Protein AF-A0A9N8JC28-F1 (afdb_monomer)

pLDDT: mean 80.77, std 16.85, range [36.0, 96.81]

Mean predicted aligned error: 14.32 Å

Secondary structure (DSSP, 8-state):
-----TT--HHHHHHHHHHH-TTTS--TTS-TT----SS----HHHHHHHHHHHHHHHHHHHHHHHHHHTT--------------PPP--------TTT-PPPPP-SPPPPB-TTT-SB--EE-TTT--EESSHHHHHHHHH--HHHHHHHHHHHT------

Radius of gyration: 32.05 Å; Cα contacts (8 Å, |Δi|>4): 67; chains: 1; bounding box: 87×50×63 Å

InterPro domains:
  IPR013272 Vps72/YL1, C-terminal [PF08265] (112-140)
  IPR013272 Vps72/YL1, C-terminal [SM00993] (111-140)
  IPR029525 INO80 complex, subunit Ies6 [PTHR31200] (8-162)

Solvent-accessible surface area (backbone atoms only — not comparable to full-atom values): 10897 Å² total; per-residue (Å²): 131,83,81,85,50,99,83,64,47,71,68,60,52,52,53,50,54,59,72,67,42,73,80,80,54,83,63,92,86,59,68,86,83,70,75,83,70,90,89,66,90,67,53,70,68,54,53,53,53,52,51,53,52,51,51,53,51,52,54,51,49,54,57,49,52,56,56,64,66,65,75,76,69,84,89,79,90,82,83,94,75,95,68,80,75,79,75,73,78,79,79,68,75,81,81,47,85,87,72,70,71,83,79,81,82,85,71,85,75,84,52,47,13,71,84,80,64,48,70,21,91,43,68,41,88,88,78,69,49,33,30,65,52,71,69,57,48,56,52,57,72,72,53,50,73,66,57,50,42,52,50,29,45,77,73,70,68,48,82,82,88,127

Foldseek 3Di:
DPDPDPPDDPVNVVVVVVVPDPVVDDDPPDDPPDDDDPPDDDDPVRVLVVVVVVLVVVVVVVVVVVVVVVVPDDDDDDDDDDDPDDPDPPPPPPPDPSVDDDDDDPDDDFDAFLPPRHGFPDADPVLRTTDNDVVVVVVVVVDDNVVSQVSCVVVVNHDDDD

Organism: NCBI:txid2773715

Structure (mmCIF, N/CA/C/O backbone):
data_AF-A0A9N8JC28-F1
#
_entry.id   AF-A0A9N8JC28-F1
#
loop_
_atom_site.group_PDB
_atom_site.id
_atom_site.type_symbol
_atom_site.label_atom_id
_atom_site.label_alt_id
_atom_site.label_comp_id
_atom_site.label_asym_id
_atom_site.label_entity_id
_atom_site.label_seq_id
_atom_site.pdbx_PDB_ins_code
_atom_site.Cartn_x
_atom_site.Cartn_y
_atom_site.Cartn_z
_atom_site.occupancy
_atom_site.B_iso_or_equiv
_atom_site.auth_seq_id
_atom_site.auth_comp_id
_atom_site.auth_asym_id
_atom_site.auth_atom_id
_atom_site.pdbx_PDB_model_num
ATOM 1 N N . MET A 1 1 ? -8.822 -14.129 -21.236 1.00 54.81 1 MET A N 1
ATOM 2 C CA . MET A 1 1 ? -9.727 -14.689 -22.262 1.00 54.81 1 MET A CA 1
ATOM 3 C C . MET A 1 1 ? -10.872 -13.711 -22.421 1.00 54.81 1 MET A C 1
ATOM 5 O O . MET A 1 1 ? -11.357 -13.233 -21.401 1.00 54.81 1 MET A O 1
ATOM 9 N N . ALA A 1 2 ? -11.219 -13.326 -23.651 1.00 52.44 2 ALA A N 1
ATOM 10 C CA . ALA A 1 2 ? -12.417 -12.520 -23.881 1.00 52.44 2 ALA A CA 1
ATOM 11 C C . ALA A 1 2 ? -13.646 -13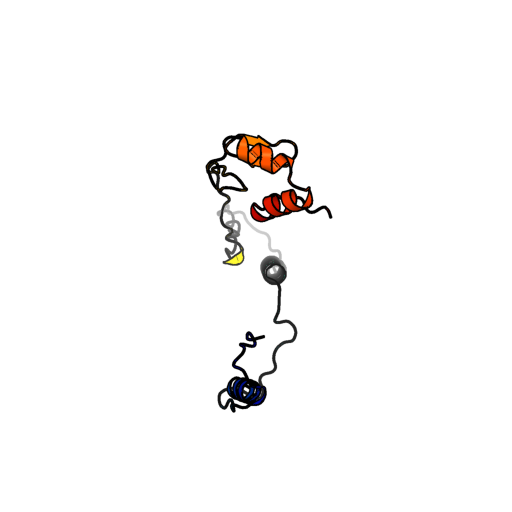.305 -23.381 1.00 52.44 2 ALA A C 1
ATOM 13 O O . ALA A 1 2 ? -13.626 -14.537 -23.452 1.00 52.44 2 ALA A O 1
ATOM 14 N N . PRO A 1 3 ? -14.674 -12.643 -22.826 1.00 57.50 3 PRO A N 1
ATOM 15 C CA . PRO A 1 3 ? -15.869 -13.343 -22.386 1.00 57.50 3 PRO A CA 1
ATOM 16 C C . PRO A 1 3 ? -16.556 -13.975 -23.602 1.00 57.50 3 PRO A C 1
ATOM 18 O O . PRO A 1 3 ? -16.885 -13.279 -24.561 1.00 57.50 3 PRO A O 1
ATOM 21 N N . ILE A 1 4 ? -16.756 -15.291 -23.550 1.00 58.88 4 ILE A N 1
ATOM 22 C CA . ILE A 1 4 ? -17.650 -16.029 -24.448 1.00 58.88 4 ILE A CA 1
ATOM 23 C C . ILE A 1 4 ? -19.067 -15.523 -24.182 1.00 58.88 4 ILE A C 1
ATOM 25 O O . ILE A 1 4 ? -19.706 -15.890 -23.197 1.00 58.88 4 ILE A O 1
ATOM 29 N N . THR A 1 5 ? -19.524 -14.583 -25.002 1.00 60.81 5 THR A N 1
ATOM 30 C CA . THR A 1 5 ? -20.923 -14.168 -25.009 1.00 60.81 5 THR A CA 1
ATOM 31 C C . THR A 1 5 ? -21.736 -15.246 -25.721 1.00 60.81 5 THR A C 1
ATOM 33 O O . THR A 1 5 ? -21.231 -15.975 -26.568 1.00 60.81 5 THR A O 1
ATOM 36 N N . THR A 1 6 ? -23.025 -15.348 -25.414 1.00 62.53 6 THR A N 1
ATOM 37 C CA . THR A 1 6 ? -23.946 -16.335 -26.007 1.00 62.53 6 THR A CA 1
ATOM 38 C C . THR A 1 6 ? -24.130 -16.214 -27.530 1.00 62.53 6 THR A C 1
ATOM 40 O O . THR A 1 6 ? -24.823 -17.038 -28.113 1.00 62.53 6 THR A O 1
ATOM 43 N N . ALA A 1 7 ? -23.511 -15.217 -28.174 1.00 62.50 7 ALA A N 1
ATOM 44 C CA . ALA A 1 7 ? -23.542 -14.971 -29.616 1.00 62.50 7 ALA A CA 1
ATOM 45 C C . ALA A 1 7 ? -22.204 -15.275 -30.332 1.00 62.50 7 ALA A C 1
ATOM 47 O O . ALA A 1 7 ? -22.070 -14.976 -31.518 1.00 62.50 7 ALA A O 1
ATOM 48 N N . SER A 1 8 ? -21.187 -15.802 -29.637 1.00 62.44 8 SER A N 1
ATOM 49 C CA . SER A 1 8 ? -19.888 -16.110 -30.250 1.00 62.44 8 SER A CA 1
ATOM 50 C C . SER A 1 8 ? -19.822 -17.556 -30.751 1.00 62.44 8 SER A C 1
ATOM 52 O O . SER A 1 8 ? -19.620 -18.473 -29.958 1.00 62.44 8 SER A O 1
ATOM 54 N N . ASP A 1 9 ? -19.936 -17.755 -32.063 1.00 80.06 9 ASP A N 1
ATOM 55 C CA . ASP A 1 9 ? -19.620 -19.038 -32.705 1.00 80.06 9 ASP A CA 1
ATOM 56 C C . ASP A 1 9 ? -18.100 -19.275 -32.749 1.00 80.06 9 ASP A C 1
ATOM 58 O O . ASP A 1 9 ? -17.322 -18.326 -32.891 1.00 80.06 9 ASP A O 1
ATOM 62 N N . GLU A 1 10 ? -17.666 -20.540 -32.715 1.00 80.56 10 GLU A N 1
ATOM 63 C CA . GLU A 1 10 ? -16.242 -20.929 -32.756 1.00 80.56 10 GLU A CA 1
ATOM 64 C C . GLU A 1 10 ? -15.515 -20.331 -33.975 1.00 80.56 10 GLU A C 1
ATOM 66 O O . GLU A 1 10 ? -14.398 -19.830 -33.873 1.00 80.56 10 GLU A O 1
ATOM 71 N N . SER A 1 11 ? -16.185 -20.287 -35.130 1.00 84.19 11 SER A N 1
ATOM 72 C CA . SER A 1 11 ? -15.632 -19.696 -36.354 1.00 84.19 11 SER A CA 1
ATOM 73 C C . SER A 1 11 ? -15.401 -18.182 -36.229 1.00 84.19 11 SER A C 1
ATOM 75 O O . SER A 1 11 ? -14.345 -17.684 -36.625 1.00 84.19 11 SER A O 1
ATOM 77 N N . ASN A 1 12 ? -16.338 -17.456 -35.611 1.00 84.56 12 ASN A N 1
ATOM 78 C CA . ASN A 1 12 ? -16.235 -16.011 -35.396 1.00 84.56 12 ASN A CA 1
ATOM 79 C C . ASN A 1 12 ? -15.154 -15.672 -34.360 1.00 84.56 12 ASN A C 1
ATOM 81 O O . ASN A 1 12 ? -14.406 -14.705 -34.527 1.00 84.56 12 ASN A O 1
ATOM 85 N N . HIS A 1 13 ? -15.032 -16.491 -33.313 1.00 85.12 13 HIS A N 1
ATOM 86 C CA . HIS A 1 13 ? -13.976 -16.364 -32.312 1.00 85.12 13 HIS A CA 1
ATOM 87 C C . HIS A 1 13 ? -12.587 -16.596 -32.926 1.00 85.12 13 HIS A C 1
ATOM 89 O O . HIS A 1 13 ? -11.680 -15.782 -32.733 1.00 85.12 13 HIS A O 1
ATOM 95 N N . MET A 1 14 ? -12.433 -17.645 -33.739 1.00 87.88 14 MET A N 1
ATOM 96 C CA . MET A 1 14 ? -11.169 -17.945 -34.416 1.00 87.88 14 MET A CA 1
ATOM 97 C C . MET A 1 14 ? -10.779 -16.873 -35.440 1.00 87.88 14 MET A C 1
ATOM 99 O O . MET A 1 14 ? -9.614 -16.472 -35.483 1.00 87.88 14 MET A O 1
ATOM 103 N N . ALA A 1 15 ? -11.738 -16.342 -36.204 1.00 86.69 15 ALA A N 1
ATOM 104 C CA . ALA A 1 15 ? -11.499 -15.224 -37.119 1.00 86.69 15 ALA A CA 1
ATOM 105 C C . ALA A 1 15 ? -11.049 -13.947 -36.380 1.00 86.69 15 ALA A C 1
ATOM 107 O O . ALA A 1 15 ? -10.203 -13.194 -36.868 1.00 86.69 15 ALA A O 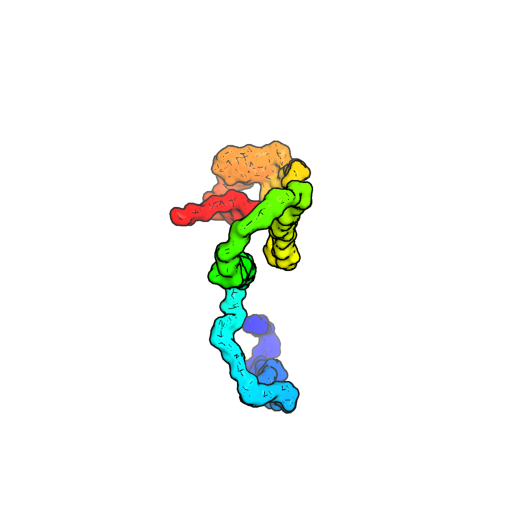1
ATOM 108 N N . LEU A 1 16 ? -11.577 -13.704 -35.178 1.00 87.75 16 LEU A N 1
ATOM 109 C CA . LEU A 1 16 ? -11.176 -12.569 -34.350 1.00 87.75 16 LEU A CA 1
ATOM 110 C C . LEU A 1 16 ? -9.759 -12.741 -33.791 1.00 87.75 16 LEU A C 1
ATOM 112 O O . LEU A 1 16 ? -8.981 -11.786 -33.813 1.00 87.75 16 LEU A O 1
ATOM 116 N N . LEU A 1 17 ? -9.400 -13.941 -33.329 1.00 89.12 17 LEU A N 1
ATOM 117 C CA . LEU A 1 17 ? -8.038 -14.235 -32.873 1.00 89.12 17 LEU A CA 1
ATOM 118 C C . LEU A 1 17 ? -7.012 -14.079 -34.000 1.00 89.12 17 LEU A C 1
ATOM 120 O O . LEU A 1 17 ? -5.956 -13.492 -33.772 1.00 89.12 17 LEU A O 1
ATOM 124 N N . ASP A 1 18 ? -7.341 -14.538 -35.210 1.00 88.50 18 ASP A N 1
ATOM 125 C CA . ASP A 1 18 ? -6.503 -14.370 -36.401 1.00 88.50 18 ASP A CA 1
ATOM 126 C C . ASP A 1 18 ? -6.240 -12.890 -36.708 1.00 88.50 18 ASP A C 1
ATOM 128 O O . ASP A 1 18 ? -5.098 -12.459 -36.872 1.00 88.50 18 ASP A O 1
ATOM 132 N N . LYS A 1 19 ? -7.300 -12.077 -36.683 1.00 88.94 19 LYS A N 1
ATOM 133 C CA . LYS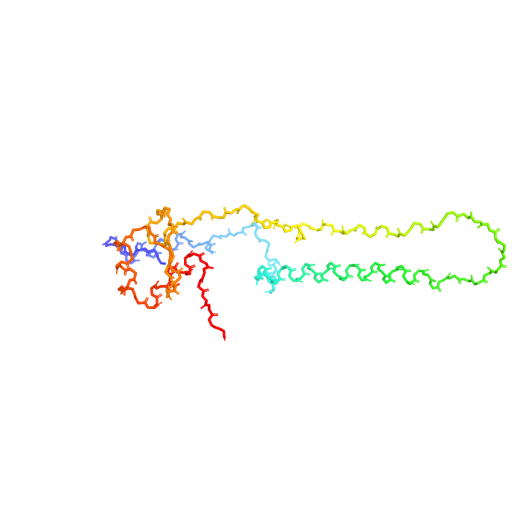 A 1 19 ? -7.205 -10.632 -36.911 1.00 88.94 19 LYS A CA 1
ATOM 134 C C . LYS A 1 19 ? -6.371 -9.904 -35.848 1.00 88.94 19 LYS A C 1
ATOM 136 O O . LYS A 1 19 ? -5.744 -8.892 -36.160 1.00 88.94 19 LYS A O 1
ATOM 141 N N . LEU A 1 20 ? -6.381 -10.372 -34.598 1.00 90.44 20 LEU A N 1
ATOM 142 C CA . LEU A 1 20 ? -5.612 -9.778 -33.497 1.00 90.44 20 LEU A CA 1
ATOM 143 C C . LEU A 1 20 ? -4.155 -10.271 -33.433 1.00 90.44 20 LEU A C 1
ATOM 145 O O . LEU A 1 20 ? -3.374 -9.763 -32.621 1.00 90.44 20 LEU A O 1
ATOM 149 N N . ASP A 1 21 ? -3.763 -11.225 -34.280 1.00 90.69 21 ASP A N 1
ATOM 150 C CA . ASP A 1 21 ? -2.410 -11.768 -34.291 1.00 90.69 21 ASP A CA 1
ATOM 151 C C . ASP A 1 21 ? -1.402 -10.815 -34.959 1.00 90.69 21 ASP A C 1
ATOM 153 O O . ASP A 1 21 ? -1.253 -10.714 -36.179 1.00 90.69 21 ASP A O 1
ATOM 157 N N . MET A 1 22 ? -0.613 -10.144 -34.120 1.00 89.00 22 MET A N 1
ATOM 158 C CA . MET A 1 22 ? 0.468 -9.255 -34.546 1.00 89.00 22 MET A CA 1
ATOM 159 C C . MET A 1 22 ? 1.669 -9.975 -35.187 1.00 89.00 22 MET A C 1
ATOM 161 O O . MET A 1 22 ? 2.624 -9.298 -35.594 1.00 89.00 22 MET A O 1
ATOM 165 N N . GLN A 1 23 ? 1.726 -11.310 -35.198 1.00 88.19 23 GLN A N 1
ATOM 166 C CA . GLN A 1 23 ? 2.823 -12.068 -35.815 1.00 88.19 23 GLN A CA 1
ATOM 167 C C . GLN A 1 23 ? 2.655 -12.211 -37.329 1.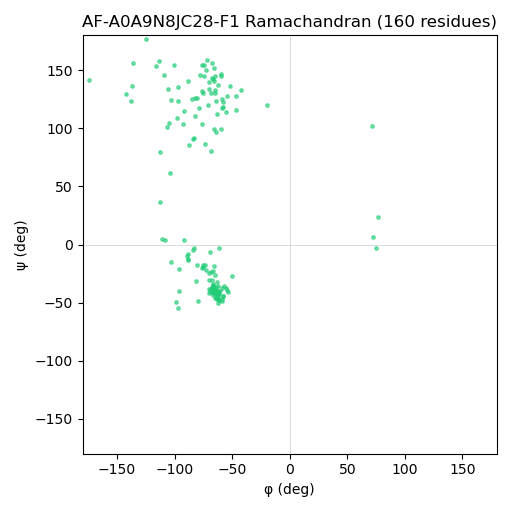00 88.19 23 GLN A C 1
ATOM 169 O O . GLN A 1 23 ? 3.657 -12.209 -38.042 1.00 88.19 23 GLN A O 1
ATOM 174 N N . LYS A 1 24 ? 1.409 -12.265 -37.814 1.00 85.94 24 LYS A N 1
ATOM 175 C CA . LYS A 1 24 ? 1.080 -12.382 -39.246 1.00 85.94 24 LYS A CA 1
ATOM 176 C C . LYS A 1 24 ? 1.408 -11.111 -40.026 1.00 85.94 24 LYS A C 1
ATOM 178 O O . LYS A 1 24 ? 1.685 -11.157 -41.220 1.00 85.94 24 LYS A O 1
A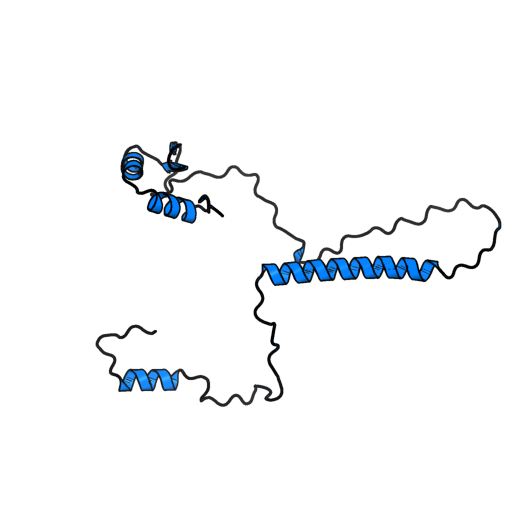TOM 183 N N . ILE A 1 25 ? 1.443 -9.974 -39.332 1.00 87.81 25 ILE A N 1
ATOM 184 C CA . ILE A 1 25 ? 1.829 -8.681 -39.894 1.00 87.81 25 ILE A CA 1
ATOM 185 C C . ILE A 1 25 ? 3.359 -8.603 -39.997 1.00 87.81 25 ILE A C 1
ATOM 187 O O . ILE A 1 25 ? 4.070 -8.600 -38.986 1.00 87.81 25 ILE A O 1
ATOM 191 N N . HIS A 1 26 ? 3.873 -8.483 -41.224 1.00 90.19 26 HIS A N 1
ATOM 192 C CA . HIS A 1 26 ? 5.297 -8.262 -41.475 1.00 90.19 26 HIS A CA 1
ATOM 193 C C . HIS A 1 26 ? 5.770 -6.926 -40.871 1.00 90.19 26 HIS A C 1
ATOM 195 O O . HIS A 1 26 ? 5.101 -5.899 -40.987 1.00 90.19 26 HIS A O 1
ATOM 201 N N . LYS A 1 27 ? 6.947 -6.926 -40.230 1.00 90.88 27 LYS A N 1
ATOM 202 C CA . LYS A 1 27 ? 7.506 -5.770 -39.502 1.00 90.88 27 LYS A CA 1
ATOM 203 C C . LYS A 1 27 ? 8.757 -5.240 -40.219 1.00 90.88 27 LYS A C 1
ATOM 205 O O . LYS A 1 27 ? 9.862 -5.525 -39.755 1.00 90.88 27 LYS A O 1
ATOM 210 N N . PRO A 1 28 ? 8.621 -4.445 -41.303 1.00 93.00 28 PRO A N 1
ATOM 211 C CA . PRO A 1 28 ? 9.762 -3.976 -42.104 1.00 93.00 28 PRO A CA 1
ATOM 212 C C . PRO A 1 28 ? 10.699 -3.028 -41.337 1.00 93.00 28 PRO A C 1
ATOM 214 O O . PRO A 1 28 ? 11.849 -2.844 -41.712 1.00 93.00 28 PRO A O 1
ATOM 217 N N . PHE A 1 29 ? 10.221 -2.449 -40.236 1.00 91.88 29 PHE A N 1
ATOM 218 C CA . PHE A 1 29 ? 10.969 -1.538 -39.370 1.00 91.88 29 PHE A CA 1
ATOM 219 C C . PHE A 1 29 ? 11.757 -2.248 -38.252 1.00 91.88 29 PHE A C 1
ATOM 221 O O . PHE A 1 29 ? 12.523 -1.602 -37.535 1.00 91.88 29 PHE A O 1
ATOM 228 N N . ARG A 1 30 ? 11.577 -3.563 -38.041 1.00 92.75 30 ARG A N 1
ATOM 229 C CA . ARG A 1 30 ? 12.258 -4.290 -36.958 1.00 92.75 30 ARG A CA 1
ATOM 230 C C . ARG A 1 30 ? 13.567 -4.890 -37.463 1.00 92.75 30 ARG A C 1
ATOM 232 O O . ARG A 1 30 ? 13.551 -5.807 -38.271 1.00 92.75 30 ARG A O 1
ATOM 239 N N . ASN A 1 31 ? 14.695 -4.423 -36.928 1.00 93.94 31 ASN A N 1
ATOM 240 C CA . ASN A 1 31 ? 16.017 -4.954 -37.269 1.00 93.94 31 ASN A CA 1
ATOM 241 C C . ASN A 1 31 ? 16.120 -6.467 -36.948 1.00 93.94 31 ASN A C 1
ATOM 243 O O . ASN A 1 31 ? 16.074 -6.824 -35.765 1.00 93.94 31 ASN A O 1
ATOM 247 N N . PRO A 1 32 ? 16.335 -7.349 -37.948 1.00 92.56 32 PRO A N 1
ATOM 248 C CA . PRO A 1 32 ? 16.446 -8.796 -37.730 1.00 92.56 32 PRO A CA 1
ATOM 249 C C . PRO A 1 32 ? 17.685 -9.215 -36.928 1.00 92.56 32 PRO A C 1
ATOM 251 O O . PRO A 1 32 ? 17.700 -10.282 -36.320 1.00 92.56 32 PRO A O 1
ATOM 254 N N . ARG A 1 33 ? 18.738 -8.387 -36.912 1.00 95.19 33 ARG A N 1
ATOM 255 C CA . ARG A 1 33 ? 19.995 -8.684 -36.203 1.00 95.19 33 ARG A CA 1
ATOM 256 C C . ARG A 1 33 ? 19.924 -8.394 -34.707 1.00 95.19 33 ARG A C 1
ATOM 258 O O . ARG A 1 33 ? 20.781 -8.861 -33.957 1.00 95.19 33 ARG A O 1
ATOM 265 N N . TRP A 1 34 ? 18.945 -7.610 -34.259 1.00 93.94 34 TRP A N 1
ATOM 266 C CA . TRP A 1 34 ? 18.838 -7.248 -32.852 1.00 93.94 34 TRP A CA 1
ATOM 267 C C . TRP A 1 34 ? 18.417 -8.462 -32.018 1.00 93.94 34 TRP A C 1
ATOM 269 O O . TRP A 1 34 ? 17.336 -9.022 -32.212 1.00 93.94 34 TRP A O 1
ATOM 279 N N . LYS A 1 35 ? 19.269 -8.847 -31.060 1.00 92.62 35 LYS A N 1
ATOM 280 C CA . LYS A 1 35 ? 19.003 -9.944 -30.127 1.00 92.62 35 LYS A CA 1
ATOM 281 C C . LYS A 1 35 ? 18.660 -9.405 -28.740 1.00 92.62 35 LYS A C 1
ATOM 283 O O . LYS A 1 35 ? 19.344 -8.518 -28.227 1.00 92.62 35 LYS A O 1
ATOM 288 N N . PRO A 1 36 ? 17.606 -9.936 -28.113 1.00 92.25 36 PRO A N 1
ATOM 289 C CA . PRO A 1 36 ? 17.060 -9.346 -26.913 1.00 92.25 36 PRO A CA 1
ATOM 290 C C . PRO A 1 36 ? 17.870 -9.867 -25.697 1.00 92.25 36 PRO A C 1
ATOM 292 O O . PRO A 1 36 ? 18.016 -11.070 -25.514 1.00 92.25 36 PRO A O 1
ATOM 295 N N . ALA A 1 37 ? 18.436 -8.986 -24.859 1.00 91.75 37 ALA A N 1
ATOM 296 C CA . ALA A 1 37 ? 19.325 -9.393 -23.754 1.00 91.75 37 ALA A CA 1
ATOM 297 C C . ALA A 1 37 ? 18.644 -10.333 -22.731 1.00 91.75 37 ALA A C 1
ATOM 299 O O . ALA A 1 37 ? 17.457 -10.191 -22.442 1.00 91.75 37 ALA A O 1
ATOM 300 N N . GLN A 1 38 ? 19.372 -11.275 -22.131 1.00 88.69 38 GLN A N 1
ATOM 301 C CA . GLN A 1 38 ? 18.753 -12.264 -21.234 1.00 88.69 38 GLN A CA 1
ATOM 302 C C . GLN A 1 38 ? 18.210 -11.644 -19.929 1.00 88.69 38 GLN A C 1
ATOM 304 O O . GLN A 1 38 ? 17.147 -12.028 -19.454 1.00 88.69 38 GLN A O 1
ATOM 309 N N . ARG A 1 39 ? 18.894 -10.638 -19.362 1.00 85.94 39 ARG A N 1
ATOM 310 C CA . ARG A 1 39 ? 18.556 -10.026 -18.059 1.00 85.94 39 ARG A CA 1
ATOM 311 C C . ARG A 1 39 ? 17.874 -8.658 -18.195 1.00 85.94 39 ARG A C 1
ATOM 313 O O . ARG A 1 39 ? 18.419 -7.648 -17.756 1.00 85.94 39 ARG A O 1
ATOM 320 N N . ARG A 1 40 ? 16.697 -8.621 -18.830 1.00 87.00 40 ARG A N 1
ATOM 321 C CA . ARG A 1 40 ? 15.891 -7.388 -19.002 1.00 87.00 40 ARG A CA 1
ATOM 322 C C . ARG A 1 40 ? 14.798 -7.207 -17.953 1.00 87.00 40 ARG A C 1
ATOM 324 O O . ARG A 1 40 ? 14.596 -6.098 -17.478 1.00 87.00 40 ARG A O 1
ATOM 331 N N . ASN A 1 41 ? 14.124 -8.289 -17.578 1.00 90.00 41 ASN A N 1
ATOM 332 C CA . ASN A 1 41 ? 13.010 -8.237 -16.636 1.00 90.00 41 ASN A CA 1
ATOM 333 C C . ASN A 1 41 ? 13.569 -8.257 -15.209 1.00 90.00 41 ASN A C 1
ATOM 335 O O . ASN A 1 41 ? 13.834 -9.325 -14.661 1.00 90.00 41 ASN A O 1
ATOM 339 N N . LYS A 1 42 ? 13.818 -7.073 -14.646 1.00 90.56 42 LYS A N 1
ATOM 340 C CA . LYS A 1 42 ? 14.356 -6.891 -13.290 1.00 90.56 42 LYS A CA 1
ATOM 341 C C . LYS A 1 42 ? 13.283 -6.323 -12.370 1.00 90.56 42 LYS A C 1
ATOM 343 O O . LYS A 1 42 ? 12.466 -5.510 -12.799 1.00 90.56 42 LYS A O 1
ATOM 348 N N . THR A 1 43 ? 13.302 -6.715 -11.099 1.00 94.38 43 THR A N 1
ATOM 349 C CA . THR A 1 43 ? 12.437 -6.082 -10.092 1.00 94.38 43 THR A CA 1
ATOM 350 C C . THR A 1 43 ? 12.974 -4.699 -9.727 1.00 94.38 43 THR A C 1
ATOM 352 O O . THR A 1 43 ? 14.179 -4.458 -9.808 1.00 94.38 43 THR A O 1
ATOM 355 N N . VAL A 1 44 ? 12.107 -3.794 -9.261 1.00 87.62 44 VAL A N 1
ATOM 356 C CA . VAL A 1 44 ? 12.530 -2.456 -8.801 1.00 87.62 44 VAL A CA 1
ATOM 357 C C . VAL A 1 44 ? 13.642 -2.567 -7.754 1.00 87.62 44 VAL A C 1
ATOM 359 O O . VAL A 1 44 ? 14.641 -1.863 -7.841 1.00 87.62 44 VAL A O 1
ATOM 362 N N . LYS A 1 45 ? 13.534 -3.530 -6.828 1.00 88.56 45 LYS A N 1
ATOM 363 C CA . LYS A 1 45 ? 14.568 -3.803 -5.822 1.00 88.56 45 LYS A CA 1
ATOM 364 C C . LYS A 1 45 ? 15.922 -4.140 -6.454 1.00 88.56 45 LYS A C 1
ATOM 366 O O . LYS A 1 45 ? 16.941 -3.627 -6.004 1.00 88.56 45 LYS A O 1
ATOM 371 N N . GLN A 1 46 ? 15.939 -4.976 -7.493 1.00 90.50 46 GLN A N 1
ATOM 372 C CA . GLN A 1 46 ? 17.168 -5.310 -8.215 1.00 90.50 46 GLN A CA 1
ATOM 373 C C . GLN A 1 46 ? 17.753 -4.081 -8.918 1.00 90.50 46 GLN A C 1
ATOM 375 O O . GLN A 1 46 ? 18.941 -3.817 -8.759 1.00 90.50 46 GLN A O 1
ATOM 380 N N . ILE A 1 47 ? 16.925 -3.296 -9.614 1.00 87.81 47 ILE A N 1
ATOM 381 C CA . ILE A 1 47 ? 17.355 -2.071 -10.312 1.00 87.81 47 ILE A CA 1
ATOM 382 C C . ILE A 1 47 ? 17.980 -1.077 -9.326 1.00 87.81 47 ILE A C 1
ATOM 384 O O . ILE A 1 47 ? 19.089 -0.597 -9.554 1.00 87.81 47 ILE A O 1
ATOM 388 N N . VAL A 1 48 ? 17.307 -0.819 -8.201 1.00 86.44 48 VAL A N 1
ATOM 389 C CA . VAL A 1 48 ? 17.807 0.085 -7.155 1.00 86.44 48 VAL A CA 1
ATOM 390 C C . VAL A 1 48 ? 19.106 -0.449 -6.547 1.00 86.44 48 VAL A C 1
ATOM 392 O O . VAL A 1 48 ? 20.058 0.311 -6.388 1.00 86.44 48 VAL A O 1
ATOM 395 N N . SER A 1 49 ? 19.196 -1.756 -6.274 1.00 88.75 49 SER A N 1
ATOM 396 C CA . SER A 1 49 ? 20.416 -2.356 -5.716 1.00 88.75 49 SER A CA 1
ATOM 397 C C . SER A 1 49 ? 21.617 -2.286 -6.667 1.00 88.75 49 SER A C 1
ATOM 399 O O . SER A 1 49 ? 22.743 -2.058 -6.230 1.00 88.75 49 SER A O 1
ATOM 401 N N . GLU A 1 50 ? 21.392 -2.451 -7.973 1.00 88.06 50 GLU A N 1
ATOM 402 C CA . GLU A 1 50 ? 22.440 -2.321 -8.987 1.00 88.06 50 GLU A CA 1
ATOM 403 C C . GLU A 1 50 ? 22.901 -0.865 -9.126 1.00 88.06 50 GLU A C 1
ATOM 405 O O . GLU A 1 50 ? 24.103 -0.620 -9.233 1.00 88.06 50 GLU A O 1
ATOM 410 N N . ALA A 1 51 ? 21.970 0.097 -9.073 1.00 85.88 51 ALA A N 1
ATOM 411 C CA . ALA A 1 51 ? 22.289 1.523 -9.104 1.00 85.88 51 ALA A CA 1
ATOM 412 C C . ALA A 1 51 ? 23.161 1.933 -7.905 1.00 85.88 51 ALA A C 1
ATOM 414 O O . ALA A 1 51 ? 24.219 2.530 -8.100 1.00 85.88 51 ALA A O 1
ATOM 415 N N . GLN A 1 52 ? 22.783 1.519 -6.690 1.00 84.88 52 GLN A N 1
ATOM 416 C CA . GLN A 1 52 ? 23.558 1.784 -5.471 1.00 84.88 52 GLN A CA 1
ATOM 417 C C . GLN A 1 52 ? 24.959 1.156 -5.519 1.00 84.88 52 GLN A C 1
ATOM 419 O O . GLN A 1 52 ? 25.946 1.801 -5.167 1.00 84.88 52 GLN A O 1
ATOM 424 N N . ARG A 1 53 ? 25.081 -0.092 -5.997 1.00 86.75 53 ARG A N 1
ATOM 425 C CA . ARG A 1 53 ? 26.388 -0.759 -6.136 1.00 86.75 53 ARG A CA 1
ATOM 426 C C . ARG A 1 53 ? 27.292 -0.041 -7.140 1.00 86.75 53 ARG A C 1
ATOM 428 O O . ARG A 1 53 ? 28.489 0.087 -6.898 1.00 86.75 53 ARG A O 1
ATOM 435 N N . LYS A 1 54 ? 26.732 0.427 -8.259 1.00 85.50 54 LYS A N 1
ATOM 436 C CA . LYS A 1 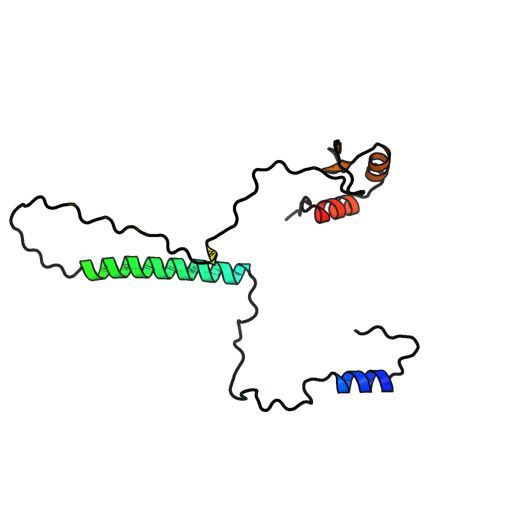54 ? 27.482 1.164 -9.284 1.00 85.50 54 LYS A CA 1
ATOM 437 C C . LYS A 1 54 ? 27.987 2.510 -8.757 1.00 85.50 54 LYS A C 1
ATOM 439 O O . LYS A 1 54 ? 29.121 2.879 -9.045 1.00 85.50 54 LYS A O 1
ATOM 444 N N . GLU A 1 55 ? 27.177 3.210 -7.968 1.00 82.38 55 GLU A N 1
ATOM 445 C CA . GLU A 1 55 ? 27.569 4.461 -7.310 1.00 82.38 55 GLU A CA 1
ATOM 446 C C . GLU A 1 55 ? 28.726 4.242 -6.322 1.00 82.38 55 GLU A C 1
ATOM 448 O O . GLU A 1 55 ? 29.735 4.942 -6.387 1.00 82.38 55 GLU A O 1
ATOM 453 N N . GLN A 1 56 ? 28.649 3.202 -5.484 1.00 83.06 56 GLN A N 1
ATOM 454 C CA . GLN A 1 56 ? 29.745 2.827 -4.579 1.00 83.06 56 GLN A CA 1
ATOM 455 C C . GLN A 1 56 ? 31.032 2.472 -5.331 1.00 83.06 56 GLN A C 1
ATOM 457 O O . GLN A 1 56 ? 32.119 2.859 -4.904 1.00 83.06 56 GLN A O 1
ATOM 462 N N . GLN A 1 57 ? 30.923 1.768 -6.461 1.00 86.12 57 GLN A N 1
ATOM 463 C CA . GLN A 1 57 ? 32.076 1.430 -7.294 1.00 86.12 57 GLN A CA 1
ATOM 464 C C . GLN A 1 57 ? 32.721 2.681 -7.909 1.00 86.12 57 GLN A C 1
ATOM 466 O O . GLN A 1 57 ? 33.945 2.782 -7.918 1.00 86.12 57 GLN A O 1
ATOM 471 N N . LEU A 1 58 ? 31.919 3.644 -8.375 1.00 83.75 58 LEU A N 1
ATOM 472 C CA . LEU A 1 58 ? 32.412 4.917 -8.908 1.00 83.75 58 LEU A CA 1
ATOM 473 C C . LEU A 1 58 ? 33.139 5.734 -7.826 1.00 83.75 58 LEU A C 1
ATOM 475 O O . LEU A 1 58 ? 34.232 6.243 -8.068 1.00 83.75 58 LEU A O 1
ATOM 479 N N . LEU A 1 59 ? 32.561 5.817 -6.623 1.00 81.44 59 LEU A N 1
ATOM 480 C CA . LEU A 1 59 ? 33.185 6.484 -5.475 1.00 81.44 59 LEU A CA 1
ATOM 481 C C . LEU A 1 59 ? 34.486 5.787 -5.052 1.00 81.44 59 LEU A C 1
ATOM 483 O O . LEU A 1 59 ? 35.478 6.441 -4.746 1.00 81.44 59 LEU A O 1
ATOM 487 N N . GLN A 1 60 ? 34.517 4.454 -5.060 1.00 81.94 60 GLN A N 1
ATOM 488 C CA . GLN A 1 60 ? 35.735 3.710 -4.747 1.00 81.94 60 GLN A CA 1
ATOM 489 C C . GLN A 1 60 ? 36.817 3.918 -5.816 1.00 81.94 60 GLN A C 1
ATOM 491 O O . GLN A 1 60 ? 37.988 4.075 -5.470 1.00 81.94 60 GLN A O 1
ATOM 496 N N . GLN A 1 61 ? 36.435 3.977 -7.094 1.00 81.94 61 GLN A N 1
ATOM 497 C CA . GLN A 1 61 ? 37.353 4.247 -8.198 1.00 81.94 61 GLN A CA 1
ATOM 498 C C . GLN A 1 61 ? 37.963 5.652 -8.107 1.00 81.94 61 GLN A C 1
ATOM 500 O O . GLN A 1 61 ? 39.165 5.794 -8.325 1.00 81.94 61 GLN A O 1
ATOM 505 N N . SER A 1 62 ? 37.181 6.680 -7.758 1.00 76.44 62 SER A N 1
ATOM 506 C CA . SER A 1 62 ? 37.711 8.043 -7.610 1.00 76.44 62 SER A CA 1
ATOM 507 C C . SER A 1 62 ? 38.685 8.159 -6.432 1.00 76.44 62 SER A C 1
ATOM 509 O O . SER A 1 62 ? 39.759 8.737 -6.584 1.00 76.44 62 SER A O 1
ATOM 511 N N . VAL A 1 63 ? 38.381 7.529 -5.291 1.00 78.62 63 VAL A N 1
ATOM 512 C CA . VAL A 1 63 ? 39.289 7.477 -4.129 1.00 78.62 63 VAL A CA 1
ATOM 513 C C . VAL A 1 63 ? 40.580 6.712 -4.453 1.00 78.62 63 VAL A C 1
ATOM 515 O O . VAL A 1 63 ? 41.669 7.130 -4.051 1.00 78.62 63 VAL A O 1
ATOM 518 N N . GLN A 1 64 ? 40.489 5.610 -5.203 1.00 75.81 64 GLN A N 1
ATOM 519 C CA . GLN A 1 64 ? 41.660 4.846 -5.650 1.00 75.81 64 GLN A CA 1
ATOM 520 C C . GLN A 1 64 ? 42.503 5.613 -6.681 1.00 75.81 64 GLN A C 1
ATOM 522 O O . GLN A 1 64 ? 43.729 5.569 -6.602 1.00 75.81 64 GLN A O 1
ATOM 527 N N . ALA A 1 65 ? 41.881 6.359 -7.598 1.00 66.50 65 ALA A N 1
ATOM 528 C CA . ALA A 1 65 ? 42.591 7.205 -8.559 1.00 66.50 65 ALA A CA 1
ATOM 529 C C . ALA A 1 65 ? 43.403 8.309 -7.860 1.00 66.50 65 ALA A C 1
ATOM 531 O O . ALA A 1 65 ? 44.562 8.527 -8.212 1.00 66.50 65 ALA A O 1
ATOM 532 N N . THR A 1 66 ? 42.851 8.947 -6.821 1.00 67.56 66 THR A N 1
ATOM 533 C CA . THR A 1 66 ? 43.600 9.918 -6.007 1.00 67.56 66 THR A CA 1
ATOM 534 C C . THR A 1 66 ? 44.785 9.261 -5.298 1.00 67.56 66 THR A C 1
ATOM 536 O O . THR A 1 66 ? 45.886 9.801 -5.339 1.00 67.56 66 THR A O 1
ATOM 539 N N . ARG A 1 67 ? 44.607 8.063 -4.716 1.00 68.00 67 ARG A N 1
ATOM 540 C CA . ARG A 1 67 ? 45.717 7.331 -4.076 1.00 68.00 67 ARG A CA 1
ATOM 541 C C . ARG A 1 67 ? 46.833 6.954 -5.052 1.00 68.00 67 ARG A C 1
ATOM 543 O O . ARG A 1 67 ? 47.999 7.091 -4.698 1.00 68.00 67 ARG A O 1
ATOM 550 N N . ASN A 1 68 ? 46.495 6.507 -6.259 1.00 63.00 68 ASN A N 1
ATOM 551 C CA . ASN A 1 68 ? 47.490 6.065 -7.240 1.00 63.00 68 ASN A CA 1
ATOM 552 C C . ASN A 1 68 ? 48.322 7.229 -7.803 1.00 63.00 68 ASN A C 1
ATOM 554 O O . ASN A 1 68 ? 49.502 7.044 -8.088 1.00 63.00 68 ASN A O 1
ATOM 558 N N . ASN A 1 69 ? 47.751 8.434 -7.901 1.00 59.75 69 ASN A N 1
ATOM 559 C CA . ASN A 1 69 ? 48.485 9.627 -8.338 1.00 59.75 69 ASN A CA 1
ATOM 560 C C . ASN A 1 69 ? 49.410 10.205 -7.248 1.00 59.75 69 ASN A C 1
ATOM 562 O O . ASN A 1 69 ? 50.362 10.910 -7.568 1.00 59.75 69 ASN A O 1
ATOM 566 N N . SER A 1 70 ? 49.181 9.890 -5.969 1.00 57.84 70 SER A N 1
ATOM 567 C CA . SER A 1 70 ? 50.026 10.349 -4.854 1.00 57.84 70 SER A CA 1
ATOM 568 C C . SER A 1 70 ? 51.283 9.498 -4.617 1.00 57.84 70 SER A C 1
ATOM 570 O O . SER A 1 70 ? 52.083 9.837 -3.750 1.00 57.84 70 SER A O 1
ATOM 572 N N . ALA A 1 71 ? 51.488 8.413 -5.371 1.00 50.28 71 ALA A N 1
ATOM 573 C CA . ALA A 1 71 ? 52.655 7.533 -5.234 1.00 50.28 71 ALA A CA 1
ATOM 574 C C . ALA A 1 71 ? 53.846 7.905 -6.150 1.00 50.28 71 ALA A C 1
ATOM 576 O O . ALA A 1 71 ? 54.849 7.197 -6.152 1.00 50.28 71 ALA A O 1
ATOM 577 N N . ALA A 1 72 ? 53.764 9.009 -6.907 1.00 49.16 72 ALA A N 1
ATOM 578 C CA . ALA A 1 72 ? 54.828 9.497 -7.798 1.00 49.16 72 ALA A CA 1
ATOM 579 C C . ALA A 1 72 ? 55.455 10.830 -7.325 1.00 49.16 72 ALA A C 1
ATOM 581 O O . ALA A 1 72 ? 55.768 11.696 -8.138 1.00 49.16 72 ALA A O 1
ATOM 582 N N . GLY A 1 73 ? 55.609 11.020 -6.009 1.00 45.25 73 GLY A N 1
ATOM 583 C CA . GLY A 1 73 ? 56.274 12.183 -5.412 1.00 45.25 73 GLY A CA 1
ATOM 584 C C . GLY A 1 73 ? 57.654 11.832 -4.857 1.00 45.25 73 GLY A C 1
ATOM 585 O O . GLY A 1 73 ? 57.763 11.270 -3.771 1.00 45.25 73 GLY A O 1
ATOM 586 N N . THR A 1 74 ? 58.701 12.164 -5.607 1.00 48.50 74 THR A N 1
ATOM 587 C CA . THR A 1 74 ? 60.107 12.198 -5.173 1.00 48.50 74 THR A CA 1
ATOM 588 C C . THR A 1 74 ? 60.257 13.033 -3.885 1.00 48.50 74 THR A C 1
ATOM 590 O O . THR A 1 74 ? 59.661 14.109 -3.819 1.00 48.50 74 THR A O 1
ATOM 593 N N . PRO A 1 75 ? 61.034 12.617 -2.862 1.00 47.50 75 PRO A N 1
ATOM 594 C CA . PRO A 1 75 ? 61.237 13.438 -1.673 1.00 47.50 75 PRO A CA 1
ATOM 595 C C . PRO A 1 75 ? 62.306 14.502 -1.942 1.00 47.50 75 PRO A C 1
ATOM 597 O O . PRO A 1 75 ? 63.429 14.174 -2.319 1.00 47.50 75 PRO A O 1
ATOM 600 N N . GLN A 1 76 ? 61.985 15.772 -1.701 1.00 44.22 76 GLN A N 1
ATOM 601 C CA . GLN A 1 76 ? 62.987 16.831 -1.598 1.00 44.22 76 GLN A CA 1
ATOM 602 C C . GLN A 1 76 ? 62.617 17.749 -0.421 1.00 44.22 76 GLN A C 1
ATOM 604 O O . GLN A 1 76 ? 61.482 18.226 -0.377 1.00 44.22 76 GLN A O 1
ATOM 609 N N . PRO A 1 77 ? 63.510 17.953 0.567 1.00 50.38 77 PRO A N 1
ATOM 610 C CA . PRO A 1 77 ? 63.232 18.804 1.713 1.00 50.38 77 PRO A CA 1
ATOM 611 C C . PRO A 1 77 ? 63.814 20.199 1.473 1.00 50.38 77 PRO A C 1
ATOM 613 O O . PRO A 1 77 ? 65.016 20.300 1.276 1.00 50.38 77 PRO A O 1
ATOM 616 N N . GLU A 1 78 ? 63.007 21.261 1.536 1.00 36.75 78 GLU A N 1
ATOM 617 C CA . GLU A 1 78 ? 63.414 22.502 2.217 1.00 36.75 78 GLU A CA 1
ATOM 618 C C . GLU A 1 78 ? 62.306 23.562 2.297 1.00 36.75 78 GLU A C 1
ATOM 620 O O . GLU A 1 78 ? 61.577 23.811 1.344 1.00 36.75 78 GLU A O 1
ATOM 625 N N . ALA A 1 79 ? 62.299 24.216 3.461 1.00 36.00 79 ALA A N 1
ATOM 626 C CA . ALA A 1 79 ? 61.848 25.576 3.753 1.00 36.00 79 ALA A CA 1
ATOM 627 C C . ALA A 1 79 ? 60.338 25.918 3.740 1.00 36.00 79 ALA A C 1
ATOM 629 O O . ALA A 1 79 ? 59.704 26.202 2.732 1.00 36.00 79 ALA A O 1
ATOM 630 N N . ALA A 1 80 ? 59.832 25.993 4.975 1.00 48.34 80 ALA A N 1
ATOM 631 C CA . ALA A 1 80 ? 58.703 26.755 5.505 1.00 48.34 80 ALA A CA 1
ATOM 632 C C . ALA A 1 80 ? 58.196 27.981 4.704 1.00 48.34 80 ALA A C 1
ATOM 634 O O . ALA A 1 80 ? 58.872 29.005 4.625 1.00 48.34 80 ALA A O 1
ATOM 635 N N . VAL A 1 81 ? 56.917 27.922 4.304 1.00 46.47 81 VAL A N 1
ATOM 636 C CA . VAL A 1 81 ? 55.992 29.060 4.115 1.00 46.47 81 VAL A CA 1
ATOM 637 C C . VAL A 1 81 ? 54.598 28.598 4.591 1.00 46.47 81 VAL A C 1
ATOM 639 O O . VAL A 1 81 ? 54.177 27.512 4.185 1.00 46.47 81 VAL A O 1
ATOM 642 N N . PRO A 1 82 ? 53.868 29.331 5.460 1.00 50.44 82 PRO A N 1
ATOM 643 C CA . PRO A 1 82 ? 52.517 28.953 5.853 1.00 50.44 82 PRO A CA 1
ATOM 644 C C . PRO A 1 82 ? 51.518 29.544 4.851 1.00 50.44 82 PRO A C 1
ATOM 646 O O . PRO A 1 82 ? 50.988 30.630 5.063 1.00 50.44 82 PRO A O 1
ATOM 649 N N . ASP A 1 83 ? 51.274 28.826 3.758 1.00 44.12 83 ASP A N 1
ATOM 650 C CA . ASP A 1 83 ? 50.184 29.105 2.816 1.00 44.12 83 ASP A CA 1
ATOM 651 C C . ASP A 1 83 ? 48.988 28.162 3.072 1.00 44.12 83 ASP A C 1
ATOM 653 O O . ASP A 1 83 ? 49.148 27.099 3.684 1.00 44.12 83 ASP A O 1
ATOM 657 N N . PRO A 1 84 ? 47.757 28.570 2.705 1.00 45.44 84 PRO A N 1
ATOM 658 C CA . PRO A 1 84 ? 46.527 28.072 3.309 1.00 45.44 84 PRO A CA 1
ATOM 659 C C . PRO A 1 84 ? 46.302 26.591 3.006 1.00 45.44 84 PRO A C 1
ATOM 661 O O . PRO A 1 84 ? 46.547 26.115 1.900 1.00 45.44 84 PRO A O 1
ATOM 664 N N . GLN A 1 85 ? 45.811 25.875 4.020 1.00 51.59 85 GLN A N 1
ATOM 665 C CA . GLN A 1 85 ? 45.522 24.443 3.979 1.00 51.59 85 GLN A CA 1
ATOM 666 C C . GLN A 1 85 ? 44.845 24.040 2.655 1.00 51.59 85 GLN A C 1
ATOM 668 O O . GLN A 1 85 ? 43.870 24.692 2.266 1.00 51.59 85 GLN A O 1
ATOM 673 N N . PRO A 1 86 ? 45.296 22.962 1.978 1.00 45.66 86 PRO A N 1
ATOM 674 C CA . PRO A 1 86 ? 44.619 22.472 0.789 1.00 45.66 86 PRO A CA 1
ATOM 675 C C . PRO A 1 86 ? 43.179 22.155 1.181 1.00 45.66 86 PRO A C 1
ATOM 677 O O . PRO A 1 86 ? 42.932 21.344 2.077 1.00 45.66 86 PRO A O 1
ATOM 680 N N . ALA A 1 87 ? 42.244 22.865 0.548 1.00 51.34 87 ALA A N 1
ATOM 681 C CA . ALA A 1 87 ? 40.820 22.679 0.737 1.00 51.34 87 ALA A CA 1
ATOM 682 C C . ALA A 1 87 ? 40.524 21.180 0.671 1.00 51.34 87 ALA A C 1
ATOM 684 O O . ALA A 1 87 ? 40.765 20.535 -0.353 1.00 51.34 87 ALA A O 1
ATOM 685 N N . GLN A 1 88 ? 40.048 20.626 1.789 1.00 50.81 88 GLN A N 1
ATOM 686 C CA . GLN A 1 88 ? 39.516 19.271 1.834 1.00 50.81 88 GLN A CA 1
ATOM 687 C C . GLN A 1 88 ? 38.580 19.130 0.631 1.00 50.81 88 GLN A C 1
ATOM 689 O O . GLN A 1 88 ? 37.738 20.018 0.448 1.00 50.81 88 GLN A O 1
ATOM 694 N N . PRO A 1 89 ? 38.730 18.097 -0.221 1.00 51.19 89 PRO A N 1
ATOM 695 C CA . PRO A 1 89 ? 37.837 17.932 -1.350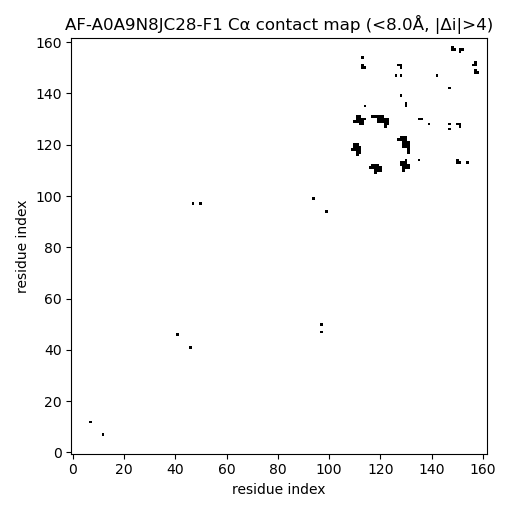 1.00 51.19 89 PRO A CA 1
ATOM 696 C C . PRO A 1 89 ? 36.429 17.892 -0.774 1.00 51.19 89 PRO A C 1
ATOM 698 O O . PRO A 1 89 ? 36.095 16.997 0.003 1.00 51.19 89 PRO A O 1
ATOM 701 N N . ILE A 1 90 ? 35.632 18.911 -1.097 1.00 52.28 90 ILE A N 1
ATOM 702 C CA . ILE A 1 90 ? 34.215 18.932 -0.781 1.00 52.28 90 ILE A CA 1
ATOM 703 C C . ILE A 1 90 ? 33.679 17.713 -1.517 1.00 52.28 90 ILE A C 1
ATOM 705 O O . ILE A 1 90 ? 33.517 17.738 -2.738 1.00 52.28 90 ILE A O 1
ATOM 709 N N . VAL A 1 91 ? 33.490 16.611 -0.788 1.00 55.09 91 VAL A N 1
ATOM 710 C CA . VAL A 1 91 ? 32.787 15.434 -1.282 1.00 55.09 91 VAL A CA 1
ATOM 711 C C . VAL A 1 91 ? 31.351 15.900 -1.423 1.00 55.09 91 VAL A C 1
ATOM 713 O O . VAL A 1 91 ? 30.532 15.747 -0.523 1.00 55.09 91 VAL A O 1
ATOM 716 N N . THR A 1 92 ? 31.076 16.594 -2.522 1.00 51.44 92 THR A N 1
ATOM 717 C CA . THR A 1 92 ? 29.722 16.899 -2.937 1.00 51.44 92 THR A CA 1
ATOM 718 C C . THR A 1 92 ? 29.100 15.534 -3.202 1.00 51.44 92 THR A C 1
ATOM 720 O O . THR A 1 92 ? 29.579 14.807 -4.078 1.00 51.44 92 THR A O 1
ATOM 723 N N . PRO A 1 93 ? 28.125 15.091 -2.389 1.00 58.22 93 PRO A N 1
ATOM 724 C CA . PRO A 1 93 ? 27.475 13.825 -2.666 1.00 58.22 93 PRO A CA 1
ATOM 725 C C . PRO A 1 93 ? 26.871 13.942 -4.065 1.00 58.22 93 PRO A C 1
ATOM 727 O O . PRO A 1 93 ? 26.162 14.902 -4.373 1.00 58.22 93 PRO A O 1
ATOM 730 N N . SER A 1 94 ? 27.221 13.005 -4.943 1.00 62.25 94 SER A N 1
ATOM 731 C CA . SER A 1 94 ? 26.639 12.944 -6.276 1.00 62.25 94 SER A CA 1
ATOM 732 C C . SER A 1 94 ? 25.157 12.617 -6.107 1.00 62.25 94 SER A C 1
ATOM 734 O O . SER A 1 94 ? 24.778 11.480 -5.837 1.00 62.25 94 SER A O 1
ATOM 736 N N . TYR A 1 95 ? 24.300 13.635 -6.173 1.00 61.09 95 TYR A N 1
ATOM 737 C CA . TYR A 1 95 ? 22.858 13.456 -6.047 1.00 61.09 95 TYR A CA 1
ATOM 738 C C . TYR A 1 95 ? 22.315 12.817 -7.326 1.00 61.09 95 TYR A C 1
ATOM 740 O O . TYR A 1 95 ? 21.903 13.493 -8.267 1.00 61.09 95 TYR A O 1
ATOM 748 N N . THR A 1 96 ? 22.341 11.489 -7.380 1.00 68.25 96 THR A N 1
ATOM 749 C CA . THR A 1 96 ? 21.706 10.732 -8.460 1.00 68.25 96 THR A CA 1
ATOM 750 C C . THR A 1 96 ? 20.184 10.751 -8.267 1.00 68.25 96 THR A C 1
ATOM 752 O O . THR A 1 96 ? 19.707 10.675 -7.141 1.00 68.25 96 THR A O 1
ATOM 755 N N . TYR A 1 97 ? 19.386 10.788 -9.341 1.00 65.94 97 TYR A N 1
ATOM 756 C CA . TYR A 1 97 ? 17.908 10.788 -9.265 1.00 65.94 97 TYR A CA 1
ATOM 757 C C . TYR A 1 97 ? 17.330 9.675 -8.356 1.00 65.94 97 TYR A C 1
ATOM 759 O O . TYR A 1 97 ? 16.269 9.832 -7.761 1.00 65.94 97 TYR A O 1
ATOM 767 N N . THR A 1 98 ? 18.051 8.561 -8.193 1.00 71.81 98 THR A N 1
ATOM 768 C CA . THR A 1 98 ? 17.690 7.432 -7.322 1.00 71.81 98 THR A CA 1
ATOM 769 C C . THR A 1 98 ? 17.889 7.668 -5.820 1.00 71.81 98 THR A C 1
ATOM 771 O O . THR A 1 98 ? 17.305 6.930 -5.024 1.00 71.81 98 THR A O 1
ATOM 774 N N . SER A 1 99 ? 18.694 8.650 -5.403 1.00 70.94 99 SER A N 1
ATOM 775 C CA . SER A 1 99 ? 18.966 8.926 -3.983 1.00 70.94 99 SER A CA 1
ATOM 776 C C . SER A 1 99 ? 17.958 9.888 -3.343 1.00 70.94 99 SER A C 1
ATOM 778 O O . SER A 1 99 ? 17.876 9.959 -2.117 1.00 70.94 99 SER A O 1
ATOM 780 N N . ILE A 1 100 ? 17.133 10.570 -4.144 1.00 74.25 100 ILE A N 1
ATOM 781 C CA . ILE A 1 100 ? 16.121 11.515 -3.660 1.00 74.25 100 ILE A CA 1
ATOM 782 C C . ILE A 1 100 ? 14.862 10.739 -3.253 1.00 74.25 100 ILE A C 1
ATOM 784 O O . ILE A 1 100 ? 13.980 10.466 -4.065 1.00 74.25 100 ILE A O 1
ATOM 788 N N . GLN A 1 101 ? 14.783 10.350 -1.982 1.00 76.44 101 GLN A N 1
ATOM 789 C CA . GLN A 1 101 ? 13.579 9.749 -1.406 1.00 76.44 101 GLN A CA 1
ATOM 790 C C . GLN A 1 101 ? 12.648 10.841 -0.865 1.00 76.44 101 GLN A C 1
ATOM 792 O O . GLN A 1 101 ? 13.104 11.818 -0.270 1.00 76.44 101 GLN A O 1
ATOM 797 N N . ALA A 1 102 ? 11.336 10.672 -1.045 1.00 81.25 102 ALA A N 1
ATOM 798 C CA . ALA A 1 102 ? 10.358 11.567 -0.437 1.00 81.25 102 ALA A CA 1
ATOM 799 C C . ALA A 1 102 ? 10.405 11.439 1.094 1.00 81.25 102 ALA A C 1
ATOM 801 O O . ALA A 1 102 ? 10.396 10.331 1.635 1.00 81.25 102 ALA A O 1
ATOM 802 N N . ALA A 1 103 ? 10.436 12.575 1.792 1.00 86.62 103 ALA A N 1
ATOM 803 C CA . ALA A 1 103 ? 10.386 12.590 3.247 1.00 86.62 103 ALA A CA 1
ATOM 804 C C . ALA A 1 103 ? 9.035 12.040 3.756 1.00 86.62 103 ALA A C 1
ATOM 806 O O . ALA A 1 103 ? 7.996 12.269 3.126 1.00 86.62 103 ALA A O 1
ATOM 807 N N . PRO A 1 104 ? 9.011 11.329 4.898 1.00 89.94 104 PRO A N 1
ATOM 808 C CA . PRO A 1 104 ? 7.762 10.887 5.503 1.00 89.94 104 PRO A CA 1
ATOM 809 C C . PRO A 1 104 ? 6.932 12.084 5.995 1.00 89.94 104 PRO A C 1
ATOM 811 O O . PRO A 1 104 ? 7.459 13.127 6.372 1.00 89.94 104 PRO A O 1
ATOM 814 N N . SER A 1 105 ? 5.608 11.922 6.031 1.00 91.06 105 SER A N 1
ATOM 815 C CA . SER A 1 105 ? 4.703 12.952 6.556 1.00 91.06 105 SER A CA 1
ATOM 816 C C . SER A 1 105 ? 4.741 13.014 8.085 1.00 91.06 105 SER A C 1
ATOM 818 O O . SER A 1 105 ? 4.502 12.003 8.744 1.00 91.06 105 SER A O 1
ATOM 820 N N . PHE A 1 106 ? 4.899 14.220 8.637 1.00 90.25 106 PHE A N 1
ATOM 821 C CA . PHE A 1 106 ? 4.742 14.509 10.072 1.00 90.25 106 PHE A CA 1
ATOM 822 C C . PHE A 1 106 ? 3.309 14.895 10.473 1.00 90.25 106 PHE A C 1
ATOM 824 O O . PHE A 1 106 ? 2.994 14.976 11.658 1.00 90.25 106 PHE A O 1
ATOM 831 N N . LYS A 1 107 ? 2.414 15.127 9.504 1.00 93.50 107 LYS A N 1
ATOM 832 C CA . LYS A 1 107 ? 1.021 15.487 9.790 1.00 93.50 107 LYS A CA 1
ATOM 833 C C . LYS A 1 107 ? 0.277 14.295 10.416 1.00 93.50 107 LYS A C 1
ATOM 835 O O . LYS A 1 107 ? 0.311 13.206 9.830 1.00 93.50 107 LYS A O 1
ATOM 840 N N . PRO A 1 108 ? -0.440 14.485 11.543 1.00 93.19 108 PRO A N 1
ATOM 841 C CA . PRO A 1 108 ? -1.280 13.443 12.120 1.00 93.19 108 PRO A CA 1
ATOM 842 C C . PRO A 1 108 ? -2.282 12.908 11.093 1.00 93.19 108 PRO A C 1
ATOM 844 O O . PRO A 1 108 ? -3.003 13.671 10.445 1.00 93.19 108 PRO A O 1
ATOM 847 N N . LYS A 1 109 ? -2.320 11.582 10.929 1.00 90.69 109 LYS A N 1
ATOM 848 C CA . LYS A 1 109 ? -3.241 10.923 9.996 1.00 90.69 109 LYS A CA 1
ATOM 849 C C . LYS A 1 109 ? -4.643 10.894 10.596 1.00 90.69 109 LYS A C 1
ATOM 851 O O . LYS A 1 109 ? -4.816 10.463 11.737 1.00 90.69 109 LYS A O 1
ATOM 856 N N . GLN A 1 110 ? -5.643 11.285 9.810 1.00 92.94 110 GLN A N 1
ATOM 857 C CA . GLN A 1 110 ? -7.036 11.066 10.188 1.00 92.94 110 GLN A CA 1
ATOM 858 C C . GLN A 1 110 ? -7.353 9.567 10.175 1.00 92.94 110 GLN A C 1
ATOM 860 O O . GLN A 1 110 ? -6.819 8.804 9.364 1.00 92.94 110 GLN A O 1
ATOM 865 N N . LYS A 1 111 ? -8.184 9.139 11.125 1.00 95.19 111 LYS A N 1
ATOM 866 C CA . LYS A 1 111 ? -8.582 7.742 11.285 1.00 95.19 111 LYS A CA 1
ATOM 867 C C . LYS A 1 111 ? -9.990 7.577 10.734 1.00 95.19 111 LYS A C 1
ATOM 869 O O . LYS A 1 111 ? -10.909 8.258 11.175 1.00 95.19 111 LYS A O 1
ATOM 874 N N . TYR A 1 112 ? -10.136 6.654 9.797 1.00 96.31 112 TYR A N 1
ATOM 875 C CA . TYR A 1 112 ? -11.413 6.268 9.215 1.00 96.31 112 TYR A CA 1
ATOM 876 C C . TYR A 1 112 ? -11.737 4.830 9.597 1.00 96.31 112 TYR A C 1
ATOM 878 O O . TYR A 1 112 ? -10.843 4.068 9.978 1.00 96.31 112 TYR A O 1
ATOM 886 N N . CYS A 1 113 ? -13.019 4.502 9.546 1.00 96.25 113 CYS A N 1
ATOM 887 C CA . CYS A 1 113 ? -13.529 3.172 9.792 1.00 96.25 113 CYS A CA 1
ATOM 888 C C . CYS A 1 113 ? -13.127 2.260 8.640 1.00 96.25 113 CYS A C 1
ATOM 890 O O . CYS A 1 113 ? -13.300 2.621 7.477 1.00 96.25 113 CYS A O 1
ATOM 892 N N . ASP A 1 114 ? -12.634 1.071 8.973 1.00 94.69 114 ASP A N 1
ATOM 893 C CA . ASP A 1 114 ? -12.121 0.128 7.976 1.00 94.69 114 ASP A CA 1
ATOM 894 C C . ASP A 1 114 ? -13.250 -0.537 7.158 1.00 94.69 114 ASP A C 1
ATOM 896 O O . ASP A 1 114 ? -12.994 -1.062 6.080 1.00 94.69 114 ASP A O 1
ATOM 900 N N . ILE A 1 115 ? -14.496 -0.485 7.649 1.00 93.25 115 ILE A N 1
ATOM 901 C CA . ILE A 1 115 ? -15.678 -1.076 6.999 1.00 93.25 115 ILE A CA 1
ATOM 902 C C . ILE A 1 115 ? -16.476 -0.013 6.231 1.00 93.25 115 ILE A C 1
ATOM 904 O O . ILE A 1 115 ? -16.809 -0.213 5.068 1.00 93.25 115 ILE A O 1
ATOM 908 N N . THR A 1 116 ? -16.792 1.122 6.866 1.00 95.38 116 THR A N 1
ATOM 909 C CA . THR A 1 116 ? -17.712 2.129 6.297 1.00 95.38 116 THR A CA 1
ATOM 910 C C . THR A 1 116 ? -17.024 3.363 5.718 1.00 95.38 116 THR A C 1
ATOM 912 O O . THR A 1 116 ? -17.669 4.146 5.029 1.00 95.38 116 THR A O 1
ATOM 915 N N . GLY A 1 117 ? -15.743 3.598 6.021 1.00 94.62 117 GLY A N 1
ATOM 916 C CA . GLY A 1 117 ? -15.015 4.799 5.588 1.00 94.62 117 GLY A CA 1
ATOM 917 C C . GLY A 1 117 ? -15.364 6.094 6.339 1.00 94.62 117 GLY A C 1
ATOM 918 O O . GLY A 1 117 ? -14.724 7.118 6.110 1.00 94.62 117 GLY A O 1
ATOM 919 N N . LEU A 1 118 ? -16.324 6.071 7.270 1.00 96.19 118 LEU A N 1
ATOM 920 C CA . LEU A 1 118 ? -16.662 7.213 8.134 1.00 96.19 118 LEU A CA 1
ATOM 921 C C . LEU A 1 118 ? -15.520 7.536 9.119 1.00 96.19 118 LEU A C 1
ATOM 923 O O . LEU A 1 118 ? -14.726 6.647 9.432 1.00 96.19 118 LEU A O 1
ATOM 927 N N . PRO A 1 119 ? -15.405 8.769 9.650 1.00 96.62 119 PRO A N 1
ATOM 928 C CA . PRO A 1 119 ? -14.374 9.100 10.637 1.00 96.62 119 PRO A CA 1
ATOM 929 C C . PRO A 1 119 ? -14.500 8.196 11.870 1.00 96.62 119 PRO A C 1
ATOM 931 O O . PRO A 1 119 ? -15.548 8.155 12.499 1.00 96.62 119 PRO A O 1
ATOM 934 N N . ALA A 1 120 ? -13.449 7.462 12.232 1.00 96.31 120 ALA A N 1
ATOM 935 C CA . ALA A 1 120 ? -13.491 6.479 13.315 1.00 96.31 120 ALA A CA 1
ATOM 936 C C . ALA A 1 120 ? -12.781 7.001 14.573 1.00 96.31 120 ALA A C 1
ATOM 938 O O . ALA A 1 120 ? -11.543 7.001 14.614 1.00 96.31 120 ALA A O 1
ATOM 939 N N . PRO A 1 121 ? -13.530 7.422 15.610 1.00 94.94 121 PRO A N 1
ATOM 940 C CA . PRO A 1 121 ? -12.947 7.807 16.891 1.00 94.94 121 PRO A CA 1
ATOM 941 C C . PRO A 1 121 ? -12.439 6.603 17.700 1.00 94.94 121 PRO A C 1
ATOM 943 O O . PRO A 1 121 ? -11.560 6.778 18.544 1.00 94.94 121 PRO A O 1
ATOM 946 N N . TYR A 1 122 ? -12.932 5.387 17.431 1.00 95.19 122 TYR A N 1
ATOM 947 C CA . TYR A 1 122 ? -12.647 4.201 18.239 1.00 95.19 122 TYR A CA 1
ATOM 948 C C . TYR A 1 122 ? -11.870 3.120 17.475 1.00 95.19 122 TYR A C 1
ATOM 950 O O . TYR A 1 122 ? -11.930 3.011 16.248 1.00 95.19 122 TYR A O 1
ATOM 958 N N . SER A 1 123 ? -11.130 2.304 18.229 1.00 95.69 123 SER A N 1
ATOM 959 C CA . SER A 1 123 ? -10.366 1.159 17.727 1.00 95.69 123 SER A CA 1
ATOM 960 C C . SER A 1 123 ? -10.555 -0.028 18.661 1.00 95.69 123 SER A C 1
ATOM 962 O O . SER A 1 123 ? -10.500 0.135 19.879 1.00 95.69 123 SER A O 1
ATOM 964 N N . ASP A 1 124 ? -10.762 -1.214 18.099 1.00 94.62 124 ASP A N 1
ATOM 965 C CA . ASP A 1 124 ? -10.896 -2.447 18.874 1.00 94.62 124 ASP A CA 1
ATOM 966 C C . ASP A 1 124 ? -9.508 -3.011 19.244 1.00 94.62 124 ASP A C 1
ATOM 968 O O . ASP A 1 124 ? -8.695 -3.222 18.340 1.00 94.62 124 ASP A O 1
ATOM 972 N N . PRO A 1 125 ? -9.201 -3.274 20.531 1.00 93.44 125 PRO A N 1
ATOM 973 C CA . PRO A 1 125 ? -7.918 -3.851 20.936 1.00 93.44 125 PRO A CA 1
ATOM 974 C C . PRO A 1 125 ? -7.732 -5.307 20.493 1.00 93.44 125 PRO A C 1
ATOM 976 O O . PRO A 1 125 ? -6.593 -5.752 20.376 1.00 93.44 125 PRO A O 1
ATOM 979 N N . LYS A 1 126 ? -8.817 -6.058 20.243 1.00 91.94 126 LYS A N 1
ATOM 980 C CA . LYS A 1 126 ? -8.722 -7.474 19.851 1.00 91.94 126 LYS A CA 1
ATOM 981 C C . LYS A 1 126 ? -8.389 -7.634 18.370 1.00 91.94 126 LYS A C 1
ATOM 983 O O . LYS A 1 126 ? -7.508 -8.412 18.017 1.00 91.94 126 LYS A O 1
ATOM 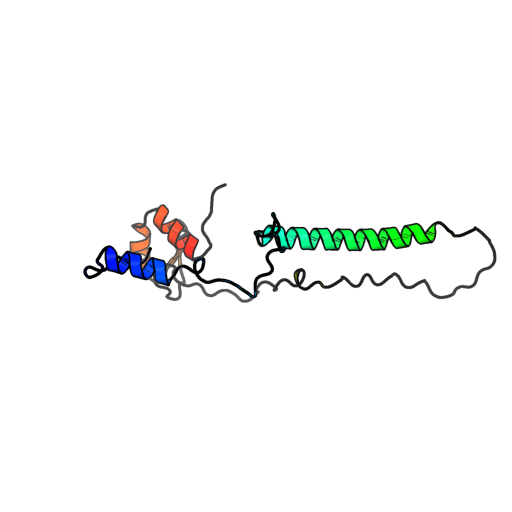988 N N . THR A 1 127 ? -9.112 -6.923 17.507 1.00 93.44 127 THR A N 1
ATOM 989 C CA . THR A 1 127 ? -8.950 -7.024 16.046 1.00 93.44 127 THR A CA 1
ATOM 990 C C . THR A 1 127 ? -8.039 -5.951 15.456 1.00 93.44 127 THR A C 1
ATOM 992 O O . THR A 1 127 ? -7.541 -6.121 14.349 1.00 93.44 127 THR A O 1
ATOM 995 N N . GLY A 1 128 ? -7.821 -4.827 16.146 1.00 93.31 128 GLY A N 1
ATOM 996 C CA . GLY A 1 128 ? -7.097 -3.674 15.598 1.00 93.31 128 GLY A CA 1
ATOM 997 C C . GLY A 1 128 ? -7.876 -2.889 14.529 1.00 93.31 128 GLY A C 1
ATOM 998 O O . GLY A 1 128 ? -7.308 -1.979 13.902 1.00 93.31 128 GLY A O 1
ATOM 999 N N . LEU A 1 129 ? -9.153 -3.228 14.303 1.00 95.75 129 LEU A N 1
ATOM 1000 C CA . LEU A 1 129 ? -10.042 -2.525 13.378 1.00 95.75 129 LEU A CA 1
ATOM 1001 C C . LEU A 1 129 ? -10.571 -1.225 13.991 1.00 95.75 129 LEU A C 1
ATOM 1003 O O . LEU A 1 129 ? -10.817 -1.124 15.196 1.00 95.75 129 LEU A O 1
ATOM 1007 N N . ARG A 1 130 ? -10.750 -0.219 13.136 1.00 96.69 130 ARG A N 1
ATOM 1008 C CA . ARG A 1 130 ? -11.304 1.093 13.493 1.00 96.69 130 ARG A CA 1
ATOM 1009 C C . ARG A 1 130 ? -12.793 1.141 13.180 1.00 96.69 130 ARG A C 1
ATOM 1011 O O . ARG A 1 130 ? -13.204 0.747 12.087 1.00 96.69 130 ARG A O 1
ATOM 1018 N N . TYR A 1 131 ? -13.590 1.677 14.100 1.00 96.81 131 TYR A N 1
ATOM 1019 C CA . TYR A 1 131 ? -15.047 1.744 13.965 1.00 96.81 131 TYR A CA 1
ATOM 1020 C C . TYR A 1 131 ? -15.619 3.100 14.388 1.00 96.81 131 TYR A C 1
ATOM 1022 O O . TYR A 1 131 ? -14.997 3.853 15.139 1.00 96.81 131 TYR A O 1
ATOM 1030 N N . HIS A 1 132 ? -16.803 3.419 13.856 1.00 96.69 132 HIS A N 1
ATOM 1031 C CA . HIS A 1 132 ? -17.494 4.685 14.106 1.00 96.69 132 HIS A CA 1
ATOM 1032 C C . HIS A 1 132 ? -18.552 4.565 15.209 1.00 96.69 132 HIS A C 1
ATOM 1034 O O . HIS A 1 132 ? -18.502 5.298 16.192 1.00 96.69 132 HIS A O 1
ATOM 1040 N N . ASN A 1 133 ? -19.482 3.619 15.058 1.00 95.50 133 ASN A N 1
ATOM 1041 C CA . ASN A 1 133 ? -20.627 3.420 15.944 1.00 95.50 133 ASN A CA 1
ATOM 1042 C C . ASN A 1 133 ? -20.683 1.981 16.496 1.00 95.50 133 ASN A C 1
ATOM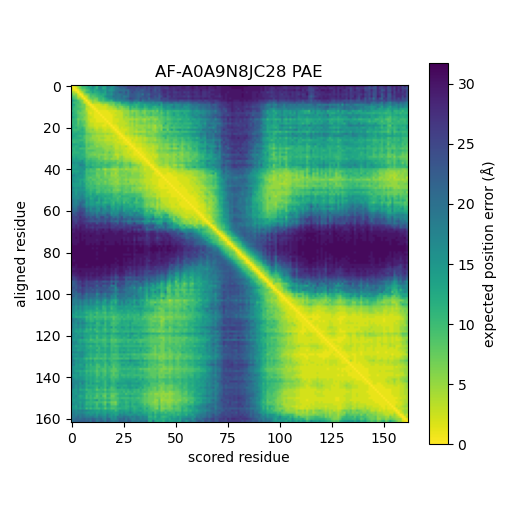 1044 O O . ASN A 1 133 ? -19.876 1.113 16.151 1.00 95.50 133 ASN A O 1
ATOM 1048 N N . THR A 1 134 ? -21.655 1.733 17.371 1.00 95.88 134 THR A N 1
ATOM 1049 C CA . THR A 1 134 ? -21.879 0.435 18.026 1.00 95.88 134 THR A CA 1
ATOM 1050 C C . THR A 1 134 ? -22.326 -0.662 17.057 1.00 95.88 134 THR A C 1
ATOM 1052 O O . THR A 1 134 ? -21.974 -1.821 17.259 1.00 95.88 134 THR A O 1
ATOM 1055 N N . GLU A 1 135 ? -23.047 -0.315 15.990 1.00 95.50 135 GLU A N 1
ATOM 1056 C CA . GLU A 1 135 ? -23.503 -1.260 14.959 1.00 95.50 135 GLU A CA 1
ATOM 1057 C C . GLU A 1 135 ? -22.332 -1.838 14.164 1.00 95.50 135 GLU A C 1
ATOM 1059 O O . GLU A 1 135 ? -22.237 -3.044 13.958 1.00 95.50 135 GLU A O 1
ATOM 1064 N N . VAL A 1 136 ? -21.365 -1.003 13.778 1.00 95.44 136 VAL A N 1
ATOM 1065 C CA . VAL A 1 136 ? -20.146 -1.499 13.129 1.00 95.44 136 VAL A CA 1
ATOM 1066 C C . VAL A 1 136 ? -19.359 -2.394 14.090 1.00 95.44 136 VAL A C 1
ATOM 1068 O O . VAL A 1 136 ? -18.799 -3.409 13.680 1.00 95.44 136 VAL A O 1
ATOM 1071 N N . TYR A 1 137 ? -19.348 -2.070 15.385 1.00 95.62 137 TYR A N 1
ATOM 1072 C CA . TYR A 1 137 ? -18.691 -2.908 16.386 1.00 95.62 137 TYR A CA 1
ATOM 1073 C C . TYR A 1 137 ? -19.374 -4.275 16.578 1.00 95.62 137 TYR A C 1
ATOM 1075 O O . TYR A 1 137 ? -18.680 -5.276 16.774 1.00 95.62 137 TYR A O 1
ATOM 1083 N N . SER A 1 138 ? -20.707 -4.361 16.485 1.00 96.31 138 SER A N 1
ATOM 1084 C CA . SER A 1 138 ? -21.409 -5.653 16.538 1.00 96.31 138 SER A CA 1
ATOM 1085 C C . SER A 1 138 ? -21.077 -6.523 15.324 1.00 96.31 138 SER A C 1
ATOM 1087 O O . SER A 1 138 ? -20.813 -7.713 15.494 1.00 96.31 138 SER A O 1
ATOM 1089 N N . VAL A 1 139 ? -20.961 -5.925 14.135 1.00 95.69 139 VAL A N 1
ATOM 1090 C CA . VAL A 1 139 ? -20.484 -6.619 12.929 1.00 95.69 139 VAL A CA 1
ATOM 1091 C C . VAL A 1 139 ? -19.059 -7.132 13.129 1.00 95.69 139 VAL A C 1
ATOM 1093 O O . VAL A 1 139 ? -18.807 -8.313 12.899 1.00 95.69 139 VAL A O 1
ATOM 1096 N N . ILE A 1 140 ? -18.144 -6.301 13.644 1.00 95.88 140 ILE A N 1
ATOM 1097 C CA . ILE A 1 140 ? -16.745 -6.693 13.899 1.00 95.88 140 ILE A CA 1
ATOM 1098 C C . ILE A 1 140 ? -16.653 -7.933 14.797 1.00 95.88 140 ILE A C 1
ATOM 1100 O O . ILE A 1 140 ? -15.820 -8.802 14.553 1.00 95.88 140 ILE A O 1
ATOM 1104 N N . LYS A 1 141 ? -17.532 -8.065 15.797 1.00 94.56 141 LYS A N 1
ATOM 1105 C CA . LYS A 1 141 ? -17.563 -9.244 16.680 1.00 94.56 141 LYS A CA 1
ATOM 1106 C C . LYS A 1 141 ? -17.927 -10.546 15.968 1.00 94.56 141 LYS A C 1
ATOM 1108 O O . LYS A 1 141 ? -17.543 -11.608 16.451 1.00 94.56 141 LYS A O 1
ATOM 1113 N N . THR A 1 142 ? -18.667 -10.467 14.865 1.00 95.81 142 THR A N 1
ATOM 1114 C CA . THR A 1 142 ? -19.052 -11.634 14.057 1.00 95.81 142 THR A CA 1
ATOM 1115 C C . THR A 1 142 ? -18.027 -11.994 12.983 1.00 95.81 142 THR A C 1
ATOM 1117 O O . THR A 1 142 ? -18.106 -13.082 12.416 1.00 95.81 142 THR A O 1
ATOM 1120 N N . LEU A 1 143 ? -17.058 -11.114 12.706 1.00 94.62 143 LEU A N 1
ATOM 1121 C CA . LEU A 1 143 ? -16.052 -11.354 11.676 1.00 94.62 143 LEU A CA 1
ATOM 1122 C C . LEU A 1 143 ? -15.081 -12.464 12.084 1.00 94.62 143 LEU A C 1
ATOM 1124 O O . LEU A 1 143 ? -14.607 -12.536 13.221 1.00 94.62 143 LEU A O 1
ATOM 1128 N N . SER A 1 144 ? -14.734 -13.301 11.107 1.00 95.38 144 SER A N 1
ATOM 1129 C CA . SER A 1 144 ? -13.669 -14.292 11.253 1.00 95.38 144 SER A CA 1
ATOM 1130 C C . SER A 1 144 ? -12.288 -13.629 11.277 1.00 95.38 144 SER A C 1
ATOM 1132 O O . SER A 1 144 ? -12.088 -12.525 10.763 1.00 95.38 144 SER A O 1
ATOM 1134 N N . THR A 1 145 ? -11.297 -14.327 11.833 1.00 91.62 145 THR A N 1
ATOM 1135 C CA . THR A 1 145 ? -9.903 -13.858 11.859 1.00 91.62 145 THR A CA 1
ATOM 1136 C C . THR A 1 145 ? -9.355 -13.582 10.457 1.00 91.62 145 THR A C 1
ATOM 1138 O O . THR A 1 145 ? -8.629 -12.606 10.280 1.00 91.62 145 THR A O 1
ATOM 1141 N N . THR A 1 146 ? -9.742 -14.376 9.454 1.00 93.44 146 THR A N 1
ATOM 1142 C CA . THR A 1 146 ? -9.362 -14.178 8.047 1.00 93.44 146 THR A CA 1
ATOM 1143 C C . THR A 1 146 ? -9.879 -12.849 7.505 1.00 93.44 146 THR A C 1
ATOM 1145 O O . THR A 1 146 ? -9.095 -12.047 7.009 1.00 93.44 146 THR A O 1
ATOM 1148 N N . GLN A 1 147 ? -11.172 -12.564 7.686 1.00 94.44 147 GLN A N 1
ATOM 1149 C CA . GLN A 1 147 ? -11.776 -11.305 7.233 1.00 94.44 147 GLN A CA 1
ATOM 1150 C C . GLN A 1 147 ? -11.152 -10.096 7.935 1.00 94.44 147 GLN A C 1
ATOM 1152 O O . GLN A 1 147 ? -10.884 -9.078 7.304 1.00 94.44 147 GLN A O 1
ATOM 1157 N N . VAL A 1 148 ? -10.863 -10.206 9.237 1.00 94.94 148 VAL A N 1
ATOM 1158 C CA . VAL A 1 148 ? -10.147 -9.151 9.973 1.00 94.94 148 VAL A CA 1
ATOM 1159 C C . VAL A 1 148 ? -8.785 -8.874 9.332 1.00 94.94 148 VAL A C 1
ATOM 1161 O O . VAL A 1 148 ? -8.440 -7.711 9.127 1.00 94.94 148 VAL A O 1
ATOM 1164 N N . GLN A 1 149 ? -8.027 -9.911 8.969 1.00 93.94 149 GLN A N 1
ATOM 1165 C CA . GLN A 1 149 ? -6.742 -9.730 8.289 1.00 93.94 149 GLN A CA 1
ATOM 1166 C C . GLN A 1 149 ? -6.893 -9.139 6.886 1.00 93.94 149 GLN A C 1
ATOM 1168 O O . GLN A 1 149 ? -6.064 -8.318 6.508 1.00 93.94 149 GLN A O 1
ATOM 1173 N N . GLU A 1 150 ? -7.946 -9.474 6.140 1.00 93.88 150 GLU A N 1
ATOM 1174 C CA . GLU A 1 150 ? -8.243 -8.857 4.838 1.00 93.88 150 GLU A CA 1
ATOM 1175 C C . GLU A 1 150 ? -8.522 -7.352 4.971 1.00 93.88 150 GLU A C 1
ATOM 1177 O O . GLU A 1 150 ? -7.909 -6.544 4.266 1.00 93.88 150 GLU A O 1
ATOM 1182 N N . TYR A 1 151 ? -9.362 -6.950 5.933 1.00 95.25 151 TYR A N 1
ATOM 1183 C CA . TYR A 1 151 ? -9.615 -5.532 6.221 1.00 95.25 151 TYR A CA 1
ATOM 1184 C C . TYR A 1 151 ? -8.339 -4.806 6.677 1.00 95.25 151 TYR A C 1
ATOM 1186 O O . TYR A 1 151 ? -8.046 -3.691 6.232 1.00 95.25 151 TYR A O 1
ATOM 1194 N N . LEU A 1 152 ? -7.520 -5.443 7.518 1.00 95.19 152 LEU A N 1
ATOM 1195 C CA . LEU A 1 152 ? -6.221 -4.896 7.913 1.00 95.19 152 LEU A CA 1
ATOM 1196 C C . LEU A 1 152 ? -5.236 -4.828 6.739 1.00 95.19 152 LEU A C 1
ATOM 1198 O O . LEU A 1 152 ? -4.431 -3.895 6.687 1.00 95.19 152 LEU A O 1
ATOM 1202 N N . ALA A 1 153 ? -5.280 -5.774 5.801 1.00 94.62 153 ALA A N 1
ATOM 1203 C CA . ALA A 1 153 ? -4.421 -5.804 4.623 1.00 94.62 153 ALA A CA 1
ATOM 1204 C C . ALA A 1 153 ? -4.770 -4.668 3.661 1.00 94.62 153 ALA A C 1
ATOM 1206 O O . ALA A 1 153 ? -3.860 -3.978 3.201 1.00 94.62 153 ALA A O 1
ATOM 1207 N N . ALA A 1 154 ? -6.062 -4.390 3.464 1.00 93.69 154 ALA A N 1
ATOM 1208 C CA . ALA A 1 154 ? -6.528 -3.233 2.701 1.00 93.69 154 ALA A CA 1
ATOM 1209 C C . ALA A 1 154 ? -6.020 -1.902 3.293 1.00 93.69 154 ALA A C 1
ATOM 1211 O O . ALA A 1 154 ? -5.615 -1.005 2.554 1.00 93.69 154 ALA A O 1
ATOM 1212 N N . ARG A 1 155 ? -5.951 -1.790 4.630 1.00 93.81 155 ARG A N 1
ATOM 1213 C CA . ARG A 1 155 ? -5.334 -0.642 5.328 1.00 93.81 155 ARG A CA 1
ATOM 1214 C C . ARG A 1 155 ? -3.797 -0.646 5.292 1.00 93.81 155 ARG A C 1
ATOM 1216 O O . ARG A 1 155 ? -3.175 0.373 5.592 1.00 93.81 155 ARG A O 1
ATOM 1223 N N . GLY A 1 156 ? -3.170 -1.781 4.987 1.00 91.75 156 GLY A N 1
ATOM 1224 C CA . GLY A 1 156 ? -1.721 -1.978 5.083 1.00 91.75 156 GLY A CA 1
ATOM 1225 C C . GLY A 1 156 ? -1.202 -2.194 6.513 1.00 91.75 156 GLY A C 1
ATOM 1226 O O . GLY A 1 156 ? -0.036 -1.923 6.783 1.00 91.75 156 GLY A O 1
ATOM 1227 N N . ALA A 1 157 ? -2.053 -2.654 7.436 1.00 91.44 157 ALA A N 1
ATOM 1228 C CA . ALA A 1 157 ? -1.727 -2.916 8.844 1.00 91.44 157 ALA A CA 1
ATOM 1229 C C . ALA A 1 157 ? -1.728 -4.413 9.223 1.00 91.44 157 ALA A C 1
ATOM 1231 O O . ALA A 1 157 ? -1.582 -4.735 10.399 1.00 91.44 157 ALA A O 1
ATOM 1232 N N . HIS A 1 158 ? -1.924 -5.317 8.258 1.00 91.62 158 HIS A N 1
ATOM 1233 C CA . HIS A 1 158 ? -1.858 -6.760 8.500 1.00 91.62 158 HIS A CA 1
ATOM 1234 C C . HIS A 1 158 ? -0.442 -7.214 8.872 1.00 91.62 158 HIS A C 1
ATOM 1236 O O . HIS A 1 158 ? 0.559 -6.732 8.333 1.00 91.62 158 HIS A O 1
ATOM 1242 N N . THR A 1 159 ? -0.363 -8.168 9.791 1.00 85.69 159 THR A N 1
ATOM 1243 C CA . THR A 1 159 ? 0.895 -8.789 10.203 1.00 85.69 159 THR A CA 1
ATOM 1244 C C . THR A 1 159 ? 1.062 -10.107 9.463 1.00 85.69 159 THR A C 1
ATOM 1246 O O . THR A 1 159 ? 0.367 -11.077 9.758 1.00 85.69 159 THR A O 1
ATOM 1249 N N . ILE A 1 160 ? 1.994 -10.154 8.511 1.00 80.50 160 ILE A N 1
ATOM 1250 C CA . ILE A 1 160 ? 2.415 -11.408 7.879 1.00 80.50 160 ILE A CA 1
ATOM 1251 C C . ILE A 1 160 ? 3.441 -12.065 8.805 1.00 80.50 160 ILE A C 1
ATOM 1253 O O . ILE A 1 160 ? 4.552 -11.551 8.955 1.00 80.50 160 ILE A O 1
ATOM 1257 N N . LEU A 1 161 ? 3.070 -13.182 9.430 1.00 79.75 161 LEU A N 1
ATOM 1258 C CA . LEU A 1 161 ? 4.028 -14.046 10.121 1.00 79.75 161 LEU A CA 1
ATOM 1259 C C . LEU A 1 161 ? 4.983 -14.637 9.072 1.00 79.75 161 LEU A C 1
ATOM 1261 O O . LEU A 1 161 ? 4.531 -15.108 8.028 1.00 79.75 161 LEU A O 1
ATOM 1265 N N . LYS A 1 162 ? 6.288 -14.541 9.325 1.00 68.94 162 LYS A N 1
ATOM 1266 C CA . LYS A 1 162 ? 7.350 -15.062 8.457 1.00 68.94 162 LYS A CA 1
ATOM 1267 C C . LYS A 1 162 ? 7.969 -16.309 9.052 1.00 68.94 162 LYS A C 1
ATOM 1269 O O . LYS A 1 162 ? 8.089 -16.338 10.295 1.00 68.94 162 LYS A O 1
#

Sequence (162 aa):
MAPITTASDESNHMALLDKLDMQKIHKPFRNPRWKPAQRRNKTVKQIVSEAQRKEQQLLQQSVQATRNNSAAGTPQPEAAVPDPQPAQPIVTPSYTYTSIQAAPSFKPKQKYCDITGLPAPYSDPKTGLRYHNTEVYSVIKTLSTTQVQEYLAARGAHTILK

Nearest PDB structures (foldseek):
  8oot-assembly1_I  TM=9.248E-01  e=1.200E-09  Thermochaetoides thermophila
  6fml-assembly1_I  TM=9.158E-01  e=8.412E-09  Thermochaetoides thermophila DSM 1495
  6fhs-assembly1_I  TM=9.106E-01  e=6.743E-08  Thermochaetoides thermophila DSM 1495
  7zi4-assembly1_Q  TM=7.092E-01  e=4.544E-05  Homo sapiens
  8x1c-assembly1_L  TM=4.616E-01  e=4.005E-02  Homo sapiens